Protein AF-A0ABD0P7N5-F1 (afdb_monomer_lite)

Organism: Cirrhinus mrigala (NCBI:txid683832)

Radius of gyration: 14.74 Å; chains: 1; bounding box: 33×38×38 Å

Structure (mmCIF, N/CA/C/O backbone):
data_AF-A0ABD0P7N5-F1
#
_entry.id   AF-A0ABD0P7N5-F1
#
loop_
_atom_site.group_PDB
_atom_site.id
_atom_site.type_symbol
_atom_site.label_atom_id
_atom_site.label_alt_id
_atom_site.label_comp_id
_atom_site.label_asym_id
_atom_site.label_entity_id
_atom_site.label_seq_id
_atom_site.pdbx_PDB_ins_code
_atom_site.Cartn_x
_atom_site.Cartn_y
_atom_site.Cartn_z
_atom_site.occupancy
_atom_site.B_iso_or_equiv
_atom_site.auth_seq_id
_atom_site.auth_comp_id
_atom_site.auth_asym_id
_atom_site.auth_atom_id
_atom_site.pdbx_PDB_model_num
ATOM 1 N N . VAL A 1 1 ? 5.029 3.533 -5.632 1.00 91.62 1 VAL A N 1
ATOM 2 C CA . VAL A 1 1 ? 4.548 2.155 -5.332 1.00 91.62 1 VAL A CA 1
ATOM 3 C C . VAL A 1 1 ? 4.826 1.099 -6.421 1.00 91.62 1 VAL A C 1
ATOM 5 O O . VAL A 1 1 ? 5.152 -0.021 -6.053 1.00 91.62 1 VAL A O 1
ATOM 8 N N . GLN A 1 2 ? 4.758 1.395 -7.731 1.00 96.31 2 GLN A N 1
ATOM 9 C CA . GLN A 1 2 ? 4.958 0.390 -8.806 1.00 96.31 2 GLN A CA 1
ATOM 10 C C . GLN A 1 2 ? 6.271 -0.403 -8.686 1.00 96.31 2 GLN A C 1
ATOM 12 O O . GLN A 1 2 ? 6.264 -1.630 -8.754 1.00 96.31 2 GLN A O 1
ATOM 17 N N . TRP A 1 3 ? 7.379 0.291 -8.405 1.00 97.00 3 TRP A N 1
ATOM 18 C CA . TRP A 1 3 ? 8.677 -0.333 -8.132 1.00 97.00 3 TRP A CA 1
ATOM 19 C C . TRP A 1 3 ? 8.617 -1.367 -6.997 1.00 97.00 3 TRP A C 1
ATOM 21 O O . TRP A 1 3 ? 9.124 -2.476 -7.146 1.00 97.00 3 TRP A O 1
ATOM 31 N N . HIS A 1 4 ? 7.943 -1.042 -5.886 1.00 97.75 4 HIS A N 1
ATOM 32 C CA . HIS A 1 4 ? 7.798 -1.967 -4.762 1.00 97.75 4 HIS A CA 1
ATOM 33 C C . HIS A 1 4 ? 7.093 -3.255 -5.187 1.00 97.75 4 HIS A C 1
ATOM 35 O O . HIS A 1 4 ? 7.548 -4.326 -4.794 1.00 97.75 4 HIS A O 1
ATOM 41 N N . CYS A 1 5 ? 6.038 -3.150 -6.001 1.00 96.44 5 CYS A N 1
ATOM 42 C CA . CYS A 1 5 ? 5.311 -4.302 -6.530 1.00 96.44 5 CYS A CA 1
ATOM 43 C C . CYS A 1 5 ? 6.185 -5.132 -7.480 1.00 96.44 5 CYS A C 1
ATOM 45 O O . CYS A 1 5 ? 6.359 -6.333 -7.268 1.00 96.44 5 CYS A O 1
ATOM 47 N N . ARG A 1 6 ? 6.837 -4.483 -8.456 1.00 96.06 6 ARG A N 1
ATOM 48 C CA . ARG A 1 6 ? 7.722 -5.157 -9.418 1.00 96.06 6 ARG A CA 1
ATOM 49 C C . ARG A 1 6 ? 8.841 -5.936 -8.726 1.00 96.06 6 ARG A C 1
ATOM 51 O O . ARG A 1 6 ? 9.103 -7.072 -9.107 1.00 96.06 6 ARG A O 1
ATOM 58 N N . ALA A 1 7 ? 9.470 -5.359 -7.704 1.00 97.44 7 ALA A N 1
ATOM 59 C CA . ALA A 1 7 ? 10.532 -6.027 -6.956 1.00 97.44 7 ALA A CA 1
ATOM 60 C C . ALA A 1 7 ? 10.048 -7.327 -6.284 1.00 97.44 7 ALA A C 1
ATOM 62 O O . A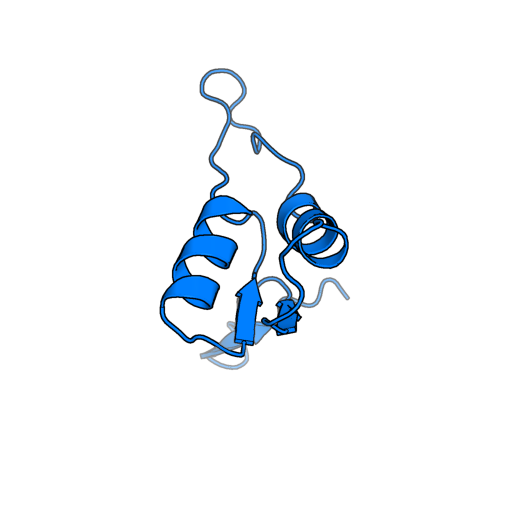LA A 1 7 ? 10.748 -8.335 -6.333 1.00 97.44 7 ALA A O 1
ATOM 63 N N . ARG A 1 8 ? 8.837 -7.339 -5.704 1.00 97.31 8 ARG A N 1
ATOM 64 C CA . ARG A 1 8 ? 8.273 -8.548 -5.065 1.00 97.31 8 ARG A CA 1
ATOM 65 C C . ARG A 1 8 ? 7.842 -9.583 -6.090 1.00 97.31 8 ARG A C 1
ATOM 67 O O . ARG A 1 8 ? 8.051 -10.768 -5.866 1.00 97.31 8 ARG A O 1
ATOM 74 N N . MET A 1 9 ? 7.301 -9.142 -7.220 1.00 95.62 9 MET A N 1
ATOM 75 C CA . MET A 1 9 ? 6.974 -10.031 -8.331 1.00 95.62 9 MET A CA 1
ATOM 76 C C . MET A 1 9 ? 8.223 -10.757 -8.852 1.00 95.62 9 MET A C 1
ATOM 78 O O . MET A 1 9 ? 8.196 -11.968 -9.036 1.00 95.62 9 MET A O 1
ATOM 82 N N . VAL A 1 10 ? 9.344 -10.044 -9.024 1.00 96.56 10 VAL A N 1
ATOM 83 C CA . VAL A 1 10 ? 10.627 -10.654 -9.428 1.00 96.56 10 VAL A CA 1
ATOM 84 C C . VAL A 1 10 ? 11.173 -11.593 -8.347 1.00 96.56 10 VAL A C 1
ATOM 86 O O . VAL A 1 10 ? 11.777 -12.608 -8.674 1.00 96.56 10 VAL A O 1
ATOM 89 N N . ALA A 1 11 ? 10.912 -11.305 -7.071 1.00 97.12 11 ALA A N 1
ATOM 90 C CA . ALA A 1 11 ? 11.234 -12.201 -5.961 1.00 97.12 11 ALA A CA 1
ATOM 91 C C . ALA A 1 11 ? 10.289 -13.420 -5.839 1.00 97.12 11 ALA A C 1
ATOM 93 O O . ALA A 1 11 ? 10.421 -14.188 -4.890 1.00 97.12 11 ALA A O 1
ATOM 94 N N . GLY A 1 12 ? 9.345 -13.604 -6.771 1.00 96.00 12 GLY A N 1
ATOM 95 C CA . GLY A 1 12 ? 8.456 -14.768 -6.829 1.00 96.00 12 GLY A CA 1
ATOM 96 C C . GLY A 1 12 ? 7.098 -14.592 -6.144 1.00 96.00 12 GLY A C 1
ATOM 97 O O . GLY A 1 12 ? 6.386 -15.575 -5.967 1.00 96.00 12 GLY A O 1
ATOM 98 N N . SER A 1 13 ? 6.711 -13.374 -5.752 1.00 96.38 13 SER A N 1
ATOM 99 C CA . SER A 1 13 ? 5.391 -13.140 -5.153 1.00 96.38 13 SER A CA 1
ATOM 100 C C . SER A 1 13 ? 4.280 -13.218 -6.198 1.00 96.38 13 SER A C 1
ATOM 102 O O . SER A 1 13 ? 4.281 -12.449 -7.159 1.00 96.38 13 SER A O 1
ATOM 104 N N . ASN A 1 14 ? 3.291 -14.083 -5.963 1.00 96.25 14 ASN A N 1
ATOM 105 C CA . ASN A 1 14 ? 2.085 -14.172 -6.794 1.00 96.25 14 ASN A CA 1
ATOM 106 C C . ASN A 1 14 ? 1.025 -13.127 -6.430 1.00 96.25 14 ASN A C 1
ATOM 108 O O . ASN A 1 14 ? 0.190 -12.804 -7.264 1.00 96.25 14 ASN A O 1
ATOM 112 N N . PHE A 1 15 ? 1.069 -12.582 -5.212 1.00 96.81 15 PHE A N 1
ATOM 113 C CA . PHE A 1 15 ? 0.107 -11.598 -4.716 1.00 96.81 15 PHE A CA 1
ATOM 114 C C . PHE A 1 15 ? 0.831 -10.369 -4.164 1.00 96.81 15 PHE A C 1
ATOM 116 O O . PHE A 1 15 ? 1.925 -10.482 -3.602 1.00 96.81 15 PHE A O 1
ATOM 123 N N . TYR A 1 16 ? 0.230 -9.189 -4.296 1.00 97.19 16 TYR A N 1
ATOM 124 C CA . TYR A 1 16 ? 0.754 -7.950 -3.726 1.00 97.19 16 TYR A CA 1
ATOM 125 C C . TYR A 1 16 ? -0.357 -7.146 -3.054 1.00 97.19 16 TYR A C 1
ATOM 127 O O . TYR A 1 16 ? -1.264 -6.629 -3.704 1.00 97.19 16 TYR A O 1
ATOM 135 N N . ILE A 1 17 ? -0.260 -7.022 -1.732 1.00 96.94 17 ILE A N 1
ATOM 136 C CA . ILE A 1 17 ? -1.200 -6.258 -0.914 1.00 96.94 17 ILE A CA 1
ATOM 137 C C . ILE A 1 17 ? -0.920 -4.761 -1.070 1.00 96.94 17 ILE A C 1
ATOM 139 O O . ILE A 1 17 ? 0.220 -4.312 -0.923 1.00 96.94 17 ILE A O 1
ATOM 143 N N . VAL A 1 18 ? -1.967 -3.973 -1.311 1.00 96.56 18 VAL A N 1
ATOM 144 C CA . VAL A 1 18 ? -1.886 -2.509 -1.349 1.00 96.56 18 VAL A CA 1
ATOM 145 C C . VAL A 1 18 ? -3.001 -1.880 -0.516 1.00 96.56 18 VAL A C 1
ATOM 147 O O . VAL A 1 18 ? -4.172 -2.187 -0.697 1.00 96.56 18 VAL A O 1
ATOM 150 N N . GLY A 1 19 ? -2.631 -1.000 0.415 1.00 94.62 19 GLY A N 1
ATOM 151 C CA . GLY A 1 19 ? -3.567 -0.227 1.238 1.00 94.62 19 GLY A CA 1
ATOM 152 C C . GLY A 1 19 ? -3.709 1.228 0.779 1.00 94.62 19 GLY A C 1
ATOM 153 O O . GLY A 1 19 ? -3.381 1.577 -0.356 1.00 94.62 19 GLY A O 1
ATOM 154 N N . ARG A 1 20 ? -4.167 2.086 1.697 1.00 94.69 20 ARG A N 1
ATOM 155 C CA . ARG A 1 20 ? -4.294 3.541 1.510 1.00 94.69 20 ARG A CA 1
ATOM 156 C C . ARG A 1 20 ? -2.928 4.221 1.424 1.00 94.69 20 ARG A C 1
ATOM 158 O O . ARG A 1 20 ? -2.060 3.936 2.241 1.00 94.69 20 ARG A O 1
ATOM 165 N N . ASP A 1 21 ? -2.792 5.146 0.474 1.00 94.81 21 ASP A N 1
ATOM 166 C CA . ASP A 1 21 ? -1.621 6.013 0.272 1.00 94.81 21 ASP A CA 1
ATOM 167 C C . ASP A 1 21 ? -0.260 5.278 0.298 1.00 94.81 21 ASP A C 1
ATOM 169 O O . ASP A 1 21 ? 0.624 5.558 1.114 1.00 94.81 21 ASP A O 1
ATOM 173 N N . PRO A 1 22 ? -0.068 4.258 -0.560 1.00 94.56 22 PRO A N 1
ATOM 174 C CA . PRO A 1 22 ? 1.113 3.417 -0.478 1.00 94.56 22 PRO A CA 1
ATOM 175 C C . PRO A 1 22 ? 2.366 4.175 -0.935 1.00 94.56 22 PRO A C 1
ATOM 177 O O . PRO A 1 22 ? 2.484 4.577 -2.096 1.00 94.56 22 PRO A O 1
ATOM 180 N N . ALA A 1 23 ? 3.351 4.259 -0.037 1.00 96.62 23 ALA A N 1
ATOM 181 C CA . ALA A 1 23 ? 4.572 5.056 -0.200 1.00 96.62 23 ALA A CA 1
ATOM 182 C C . ALA A 1 23 ? 4.326 6.574 -0.318 1.00 96.62 23 ALA A C 1
ATOM 184 O O . ALA A 1 23 ? 5.179 7.281 -0.857 1.00 96.62 23 ALA A O 1
ATOM 185 N N . GLY A 1 24 ? 3.178 7.062 0.158 1.00 95.38 24 GLY A N 1
ATOM 186 C CA . GLY A 1 24 ? 2.927 8.487 0.319 1.00 95.38 24 GLY A CA 1
ATOM 187 C C . GLY A 1 24 ? 3.507 9.052 1.610 1.00 95.38 24 GLY A C 1
ATOM 188 O O . GLY A 1 24 ? 3.989 8.327 2.484 1.00 95.38 24 GLY A O 1
ATOM 189 N N . MET A 1 25 ? 3.495 10.377 1.686 1.00 97.12 25 MET A N 1
ATOM 190 C CA . MET A 1 25 ? 3.889 11.163 2.850 1.00 97.12 25 MET A CA 1
ATOM 191 C C . MET A 1 25 ? 3.231 12.550 2.774 1.00 97.12 25 MET A C 1
ATOM 193 O O . MET A 1 25 ? 2.782 12.936 1.693 1.00 97.12 25 MET A O 1
ATOM 197 N N . PRO A 1 26 ? 3.187 13.324 3.869 1.00 97.75 26 PRO A N 1
ATOM 198 C CA . PRO A 1 26 ? 2.722 14.706 3.821 1.00 97.75 26 PRO A CA 1
ATOM 199 C C . PRO A 1 26 ? 3.648 15.598 2.984 1.00 97.75 26 PRO A C 1
ATOM 201 O O . PRO A 1 26 ? 4.871 15.443 3.000 1.00 97.75 26 PRO A O 1
ATOM 204 N N . HIS A 1 27 ? 3.068 16.566 2.283 1.00 97.31 27 HIS A N 1
ATOM 205 C CA . HIS A 1 27 ? 3.788 17.626 1.595 1.00 97.31 27 HIS A CA 1
ATOM 206 C C . HIS A 1 27 ? 4.519 18.512 2.624 1.00 97.31 27 HIS A C 1
ATOM 208 O O . HIS A 1 27 ? 3.893 18.950 3.592 1.00 97.31 27 HIS A O 1
ATOM 214 N N . PRO A 1 28 ? 5.812 18.834 2.423 1.00 97.19 28 PRO A N 1
ATOM 215 C CA . PRO A 1 28 ? 6.644 19.484 3.441 1.00 97.19 28 PRO A CA 1
ATOM 216 C C . PRO A 1 28 ? 6.156 20.879 3.861 1.00 97.19 28 PRO A C 1
ATOM 218 O O . PRO A 1 28 ? 6.299 21.245 5.021 1.00 97.19 28 PRO A O 1
ATOM 221 N N . GLU A 1 29 ? 5.570 21.647 2.938 1.00 97.56 29 GLU A N 1
ATOM 222 C CA . GLU A 1 29 ? 5.081 23.007 3.223 1.00 97.56 29 GLU A CA 1
ATOM 223 C C . GLU A 1 29 ? 3.608 23.057 3.659 1.00 97.56 29 GLU A C 1
ATOM 225 O O . GLU A 1 29 ? 3.282 23.676 4.667 1.00 97.5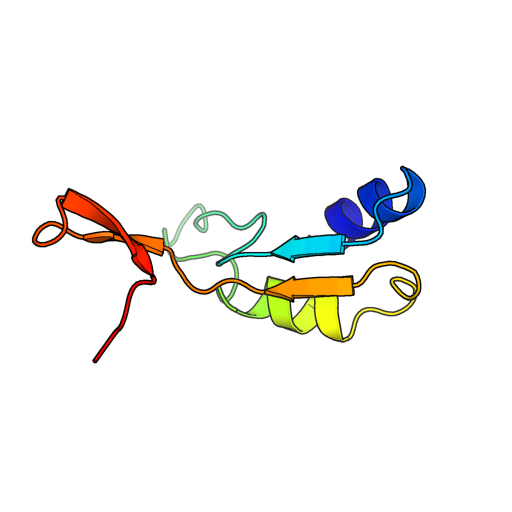6 29 GLU A O 1
ATOM 230 N N . SER A 1 30 ? 2.700 22.415 2.913 1.00 96.38 30 SER A N 1
ATOM 231 C CA . SER A 1 30 ? 1.256 22.490 3.176 1.00 96.38 30 SER A CA 1
ATOM 232 C C . SER A 1 30 ? 0.754 21.482 4.214 1.00 96.38 30 SER A C 1
ATOM 234 O O . SER A 1 30 ? -0.379 21.611 4.680 1.00 96.38 30 SER A O 1
ATOM 236 N N . GLY A 1 31 ? 1.544 20.453 4.540 1.00 95.19 31 GLY A N 1
ATOM 237 C CA . GLY A 1 31 ? 1.161 19.367 5.449 1.00 95.19 31 GLY A CA 1
ATOM 238 C C . GLY A 1 31 ? 0.047 18.447 4.931 1.00 95.19 31 GLY A C 1
ATOM 239 O O . GLY A 1 31 ? -0.336 17.515 5.633 1.00 95.19 31 GLY A O 1
ATOM 240 N N . GLN A 1 32 ? -0.478 18.689 3.727 1.00 95.81 32 GLN A N 1
ATOM 241 C CA . GLN A 1 32 ? -1.493 17.848 3.085 1.00 95.81 32 GLN A CA 1
ATOM 242 C C . GLN A 1 32 ? -0.869 16.564 2.534 1.00 95.81 32 GLN A C 1
ATOM 244 O O . GLN A 1 32 ? 0.335 16.527 2.296 1.00 95.81 32 GLN A O 1
ATOM 249 N N . ASP A 1 33 ? -1.662 15.521 2.286 1.00 95.50 33 ASP A N 1
ATOM 250 C CA . ASP A 1 33 ? -1.153 14.316 1.617 1.00 95.50 33 ASP A CA 1
ATOM 251 C C . ASP A 1 33 ? -0.554 14.675 0.241 1.00 95.50 33 ASP A C 1
ATOM 253 O O . ASP A 1 33 ? -1.176 15.379 -0.557 1.00 95.50 33 ASP A O 1
ATOM 257 N N . LEU A 1 34 ? 0.66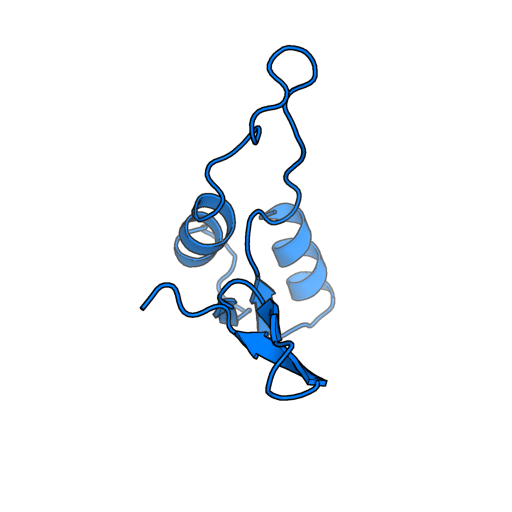0 14.189 -0.047 1.00 97.12 34 LEU A N 1
ATOM 258 C CA . LEU A 1 34 ? 1.367 14.485 -1.302 1.00 97.12 34 LEU A CA 1
ATOM 259 C C . LEU A 1 34 ? 0.703 13.837 -2.528 1.00 97.12 34 LEU A C 1
ATOM 261 O O . LEU A 1 34 ? 0.861 14.312 -3.652 1.00 97.12 34 LEU A O 1
ATOM 265 N N . TYR A 1 35 ? -0.037 12.750 -2.314 1.00 96.62 35 TYR A N 1
ATOM 266 C CA . TYR A 1 35 ? -0.754 12.020 -3.350 1.00 96.62 35 TYR A CA 1
ATOM 267 C C . TYR A 1 35 ? -2.191 11.762 -2.912 1.00 96.62 35 TYR A C 1
ATOM 269 O O . TYR A 1 35 ? -2.482 11.637 -1.724 1.00 96.62 35 TYR A O 1
ATOM 277 N N . ASP A 1 36 ? -3.093 11.607 -3.884 1.00 95.31 36 ASP A N 1
ATOM 278 C CA . ASP A 1 36 ? -4.422 11.088 -3.577 1.00 95.31 36 ASP A CA 1
ATOM 279 C C . ASP A 1 36 ? -4.290 9.665 -2.995 1.00 95.31 36 ASP A C 1
ATOM 281 O O . ASP A 1 36 ? -3.662 8.793 -3.619 1.00 95.31 36 ASP A O 1
ATOM 285 N N . PRO A 1 37 ? -4.917 9.383 -1.841 1.00 94.25 37 PRO A N 1
ATOM 286 C CA . PRO A 1 37 ? -4.722 8.119 -1.142 1.00 94.25 37 PRO A CA 1
ATOM 287 C C . PRO A 1 37 ? -5.175 6.868 -1.913 1.00 94.25 37 PRO A C 1
ATOM 289 O O . PRO A 1 37 ? -4.783 5.752 -1.559 1.00 94.25 37 PRO A O 1
ATOM 292 N N . SER A 1 38 ? -6.003 7.025 -2.950 1.00 92.94 38 SER A N 1
ATOM 293 C CA . SER A 1 38 ? -6.501 5.940 -3.804 1.00 92.94 38 SER A CA 1
ATOM 294 C C . SER A 1 38 ? -5.633 5.682 -5.038 1.00 92.94 38 SER A C 1
ATOM 296 O O . SER A 1 38 ? -5.734 4.610 -5.647 1.00 92.94 38 SER A O 1
ATOM 298 N N . HIS A 1 39 ? -4.767 6.628 -5.421 1.00 95.38 39 HIS A N 1
ATOM 299 C CA . HIS A 1 39 ? -3.998 6.536 -6.663 1.00 95.38 39 HIS A CA 1
ATOM 300 C C . HIS A 1 39 ? -3.074 5.326 -6.689 1.00 95.38 39 HIS A C 1
ATOM 302 O O . HIS A 1 39 ? -2.987 4.660 -7.713 1.00 95.38 39 HIS A O 1
ATOM 308 N N . GLY A 1 40 ? -2.422 4.987 -5.578 1.00 93.81 40 GLY A N 1
ATOM 309 C CA . GLY A 1 40 ? -1.489 3.865 -5.557 1.00 93.81 40 GLY A CA 1
ATOM 310 C C . GLY A 1 40 ? -2.130 2.525 -5.938 1.00 93.81 40 GLY A C 1
ATOM 311 O O . GLY A 1 40 ? -1.574 1.802 -6.762 1.00 93.81 40 GLY A O 1
ATOM 312 N N . GLY A 1 41 ? -3.312 2.221 -5.393 1.00 92.69 41 GLY A N 1
ATOM 313 C CA . GLY A 1 41 ? -4.060 1.007 -5.736 1.00 92.69 41 GLY A CA 1
ATOM 314 C C .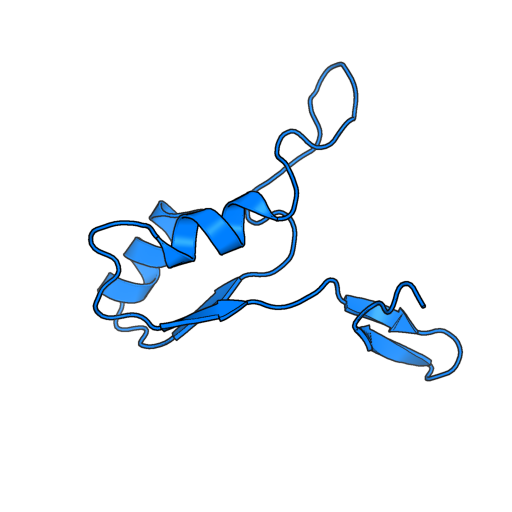 GLY A 1 41 ? -4.563 1.019 -7.181 1.00 92.69 41 GLY A C 1
ATOM 315 O O . GLY A 1 41 ? -4.332 0.062 -7.920 1.00 92.69 41 GLY A O 1
ATOM 316 N N . LYS A 1 42 ? -5.170 2.133 -7.617 1.00 93.88 42 LYS A N 1
ATOM 317 C CA . LYS A 1 42 ? -5.673 2.294 -8.994 1.00 93.88 42 LYS A CA 1
ATOM 318 C C . LYS A 1 42 ? -4.550 2.165 -10.023 1.00 93.88 42 LYS A C 1
ATOM 320 O O . LYS A 1 42 ? -4.665 1.386 -10.962 1.00 93.88 42 LYS A O 1
ATOM 325 N N . VAL A 1 43 ? -3.436 2.868 -9.819 1.00 95.12 43 VAL A N 1
ATOM 326 C CA . VAL A 1 43 ? -2.280 2.854 -10.726 1.00 95.12 43 VAL A CA 1
ATOM 327 C C . VAL A 1 43 ? -1.653 1.468 -10.805 1.00 95.12 43 VAL A C 1
ATOM 329 O O . VAL A 1 43 ? -1.317 1.043 -11.902 1.00 95.12 43 VAL A O 1
ATOM 332 N N . LEU A 1 44 ? -1.536 0.731 -9.694 1.00 94.44 44 LEU A N 1
ATOM 333 C CA . LEU A 1 44 ? -1.041 -0.650 -9.738 1.00 94.44 44 LEU A CA 1
ATOM 334 C C . LEU A 1 44 ? -1.945 -1.578 -10.556 1.00 94.44 44 LEU A C 1
ATOM 336 O O . LEU A 1 44 ? -1.420 -2.411 -11.286 1.00 94.44 44 LEU A O 1
ATOM 340 N N . SER A 1 45 ? -3.270 -1.419 -10.470 1.00 90.38 45 SER A N 1
ATOM 341 C CA . SER A 1 45 ? -4.222 -2.273 -11.200 1.00 90.38 45 SER A CA 1
ATOM 342 C C . SER A 1 45 ? -4.178 -2.102 -12.725 1.00 90.38 45 SER A C 1
ATOM 344 O O . SER A 1 45 ? -4.565 -3.011 -13.451 1.00 90.38 45 SER A O 1
ATOM 346 N N . MET A 1 46 ? -3.676 -0.962 -13.210 1.00 93.31 46 MET A N 1
ATOM 347 C CA . MET A 1 46 ? -3.547 -0.649 -14.640 1.00 93.31 46 MET A CA 1
ATOM 348 C C . MET A 1 46 ? -2.089 -0.551 -15.117 1.00 93.31 46 MET A C 1
ATOM 350 O O . MET A 1 46 ? -1.838 -0.165 -16.258 1.00 93.31 46 MET A O 1
ATOM 354 N N . ALA A 1 47 ? -1.113 -0.857 -14.255 1.00 93.38 47 ALA A N 1
ATOM 355 C CA . ALA A 1 47 ? 0.298 -0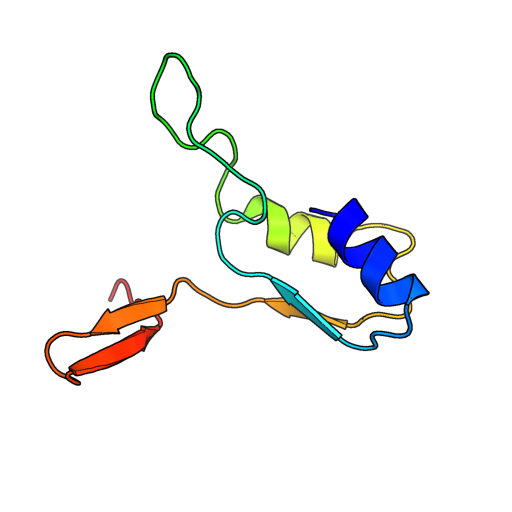.689 -14.582 1.00 93.38 47 ALA A CA 1
ATOM 356 C C . ALA A 1 47 ? 0.782 -1.783 -15.556 1.00 93.38 47 ALA A C 1
ATOM 358 O O . ALA A 1 47 ? 0.657 -2.977 -15.262 1.00 93.38 47 ALA A O 1
ATOM 359 N N . PRO A 1 48 ? 1.395 -1.410 -16.695 1.00 93.50 48 PRO A N 1
ATOM 360 C CA . PRO A 1 48 ? 1.940 -2.382 -17.632 1.00 93.50 48 PRO A CA 1
ATOM 361 C C . PRO A 1 48 ? 3.120 -3.145 -17.011 1.00 93.50 48 PRO A C 1
ATOM 363 O O . PRO A 1 48 ? 3.926 -2.592 -16.264 1.00 93.50 48 PRO A O 1
ATOM 366 N N . GLY A 1 49 ? 3.248 -4.431 -17.345 1.00 89.25 49 GLY A N 1
ATOM 367 C CA . GLY A 1 49 ? 4.384 -5.257 -16.918 1.00 89.25 49 GLY A CA 1
ATOM 368 C C . GLY A 1 49 ? 4.298 -5.827 -15.494 1.00 89.25 49 GLY A C 1
ATOM 369 O O . GLY A 1 49 ? 5.284 -6.403 -15.024 1.00 89.25 49 GLY A O 1
ATOM 370 N N . LEU A 1 50 ? 3.143 -5.708 -14.828 1.00 90.19 50 LEU A N 1
ATOM 371 C CA . LEU A 1 50 ? 2.804 -6.394 -13.570 1.00 90.19 50 LEU A CA 1
ATOM 372 C C . LEU A 1 50 ? 1.850 -7.582 -13.810 1.00 90.19 50 LEU A C 1
ATOM 374 O O . LEU A 1 50 ? 0.872 -7.758 -13.098 1.00 90.19 50 LEU A O 1
ATOM 378 N N . THR A 1 51 ? 2.093 -8.380 -14.851 1.00 85.31 51 THR A N 1
ATOM 379 C CA . THR A 1 51 ? 1.155 -9.423 -15.310 1.00 85.31 51 THR A CA 1
ATOM 380 C C . THR A 1 51 ? 1.202 -10.723 -14.508 1.00 85.31 51 THR A C 1
ATOM 382 O O . THR A 1 51 ? 0.258 -11.501 -14.572 1.00 85.31 51 THR A O 1
ATOM 385 N N . SER A 1 52 ? 2.288 -10.983 -13.774 1.00 88.31 52 SER A N 1
ATOM 386 C CA . SER A 1 52 ? 2.486 -12.225 -13.011 1.00 88.31 52 SER A CA 1
ATOM 387 C C . SER A 1 52 ? 2.279 -12.052 -11.502 1.00 88.31 52 SER A C 1
ATOM 389 O O . SER A 1 52 ? 2.761 -12.872 -10.723 1.00 88.31 52 SER A O 1
ATOM 391 N N . VAL A 1 53 ? 1.609 -10.974 -11.086 1.00 92.88 53 VAL A N 1
ATOM 392 C CA . VAL A 1 53 ? 1.240 -10.708 -9.693 1.00 92.88 53 VAL A CA 1
ATOM 393 C C . VAL A 1 53 ? -0.192 -10.183 -9.633 1.00 92.88 53 VAL A C 1
ATOM 395 O O . VAL A 1 53 ? -0.560 -9.274 -10.372 1.00 92.88 53 VAL A O 1
ATOM 398 N N . GLU A 1 54 ? -1.005 -10.744 -8.749 1.00 95.31 54 GLU A N 1
ATOM 399 C CA . GLU A 1 54 ? -2.358 -10.272 -8.480 1.00 95.31 54 GLU A CA 1
ATOM 400 C C . GLU A 1 54 ? -2.325 -9.176 -7.406 1.00 95.31 54 GLU A C 1
ATOM 402 O O . GLU A 1 54 ? -1.731 -9.335 -6.335 1.00 95.31 54 GLU A O 1
ATOM 407 N N . ILE A 1 55 ? -2.947 -8.033 -7.693 1.00 94.75 55 ILE A N 1
ATOM 408 C CA . ILE A 1 55 ? -3.008 -6.904 -6.761 1.00 94.75 55 ILE A CA 1
ATOM 409 C C . ILE A 1 55 ? -4.213 -7.085 -5.837 1.00 94.75 55 ILE A C 1
ATOM 411 O O . ILE A 1 55 ? -5.344 -7.141 -6.310 1.00 94.75 55 ILE A O 1
ATOM 415 N N . ILE A 1 56 ? -3.979 -7.099 -4.522 1.00 95.25 56 ILE A N 1
ATOM 416 C CA . ILE A 1 56 ? -5.026 -7.236 -3.501 1.00 95.25 56 ILE A CA 1
ATOM 417 C C . ILE A 1 56 ? -5.216 -5.888 -2.785 1.00 95.25 56 ILE A C 1
ATOM 419 O O . ILE A 1 56 ? -4.416 -5.544 -1.904 1.00 95.25 56 ILE A O 1
ATOM 423 N N . PRO A 1 57 ? -6.228 -5.083 -3.163 1.00 92.88 57 PRO A N 1
ATOM 424 C CA . PRO A 1 57 ? -6.473 -3.785 -2.549 1.00 92.88 57 PRO A CA 1
ATOM 425 C C . PRO A 1 57 ? -7.203 -3.911 -1.206 1.00 92.88 57 PRO A C 1
ATOM 427 O O . PRO A 1 57 ? -8.171 -4.656 -1.070 1.00 92.88 57 PRO A O 1
ATOM 430 N N . PHE A 1 58 ? -6.783 -3.113 -0.227 1.00 93.12 58 PHE A N 1
ATOM 431 C CA . PHE A 1 58 ? -7.416 -2.996 1.084 1.00 93.12 58 PHE A CA 1
ATOM 432 C C . PHE A 1 58 ? -7.905 -1.569 1.337 1.00 93.12 58 PHE A C 1
ATOM 434 O O . PHE A 1 58 ? -7.251 -0.586 0.978 1.00 93.12 58 PHE A O 1
ATOM 441 N N . ARG A 1 59 ? -9.054 -1.460 2.010 1.00 90.75 59 ARG A N 1
ATOM 442 C CA . ARG A 1 59 ? -9.561 -0.193 2.556 1.00 90.75 59 ARG A CA 1
ATOM 443 C C . ARG A 1 59 ? -8.762 0.202 3.802 1.00 90.75 59 ARG A C 1
ATOM 445 O O . ARG A 1 59 ? -8.014 -0.603 4.354 1.00 90.75 59 ARG A O 1
ATOM 452 N N . VAL A 1 60 ? -8.922 1.447 4.250 1.00 92.94 60 VAL A N 1
ATOM 453 C CA . VAL A 1 60 ? -8.302 1.926 5.496 1.00 92.94 60 VAL A CA 1
ATOM 454 C C . VAL A 1 60 ? -8.760 1.040 6.651 1.00 92.94 60 VAL A C 1
ATOM 456 O O . VAL A 1 60 ? -9.955 0.816 6.806 1.00 92.94 60 VAL A O 1
ATOM 459 N N . ALA A 1 61 ? -7.822 0.549 7.457 1.00 94.25 61 ALA A N 1
ATOM 460 C CA . ALA A 1 61 ? -8.118 -0.102 8.725 1.00 94.25 61 ALA A CA 1
ATOM 461 C C . ALA A 1 61 ? -7.736 0.838 9.870 1.00 94.25 61 ALA A C 1
ATOM 463 O O . ALA A 1 61 ? -6.660 1.437 9.856 1.00 94.25 61 ALA A O 1
ATOM 464 N N . ALA A 1 62 ? -8.620 0.973 10.850 1.00 94.25 62 ALA A N 1
ATOM 465 C CA . ALA A 1 62 ? -8.434 1.821 12.020 1.00 94.25 62 ALA A CA 1
ATOM 466 C C . ALA A 1 62 ? -8.878 1.075 13.283 1.00 94.25 62 ALA A C 1
ATOM 468 O O . ALA A 1 62 ? -9.575 0.062 13.222 1.00 94.25 62 ALA A O 1
ATOM 469 N N . TYR A 1 63 ? -8.462 1.564 14.449 1.00 94.69 63 TYR A N 1
ATOM 470 C CA . TYR A 1 63 ? -8.846 0.940 15.709 1.00 94.69 63 TYR A CA 1
ATOM 471 C C . TYR A 1 63 ? -10.326 1.201 16.022 1.00 94.69 63 TYR A C 1
ATOM 473 O O . TYR A 1 63 ? -10.730 2.337 16.288 1.00 94.69 63 TYR A O 1
ATOM 481 N N . ASN A 1 64 ? -11.131 0.140 16.030 1.00 95.44 64 ASN A N 1
ATOM 482 C CA . ASN A 1 64 ? -12.538 0.187 16.395 1.00 95.44 64 ASN A CA 1
ATOM 483 C C . ASN A 1 64 ? -12.675 0.095 17.922 1.00 95.44 64 ASN A C 1
ATOM 485 O O . ASN A 1 64 ? -12.468 -0.960 18.524 1.00 95.44 64 ASN A O 1
ATOM 489 N N . LYS A 1 65 ? -13.054 1.210 18.559 1.00 94.88 65 LYS A N 1
ATOM 490 C CA . LYS A 1 65 ? -13.178 1.308 20.024 1.00 94.88 65 LYS A CA 1
ATOM 491 C C . LYS A 1 65 ? -14.269 0.400 20.603 1.00 94.88 65 LYS A C 1
ATOM 493 O O . LYS A 1 65 ? -14.115 -0.062 21.730 1.00 94.88 65 LYS A O 1
ATOM 498 N N . THR A 1 66 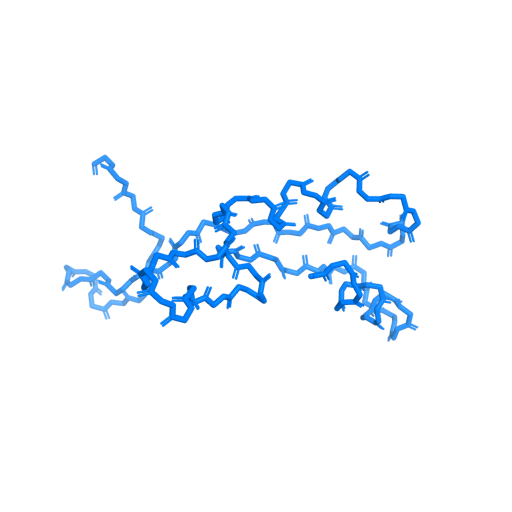? -15.327 0.117 19.843 1.00 94.69 66 THR A N 1
ATOM 499 C CA . THR A 1 66 ? -16.428 -0.766 20.261 1.00 94.69 66 THR A CA 1
ATOM 500 C C . THR A 1 66 ? -15.986 -2.225 20.257 1.00 94.69 66 THR A C 1
ATOM 502 O O . THR A 1 66 ? -16.193 -2.938 21.235 1.00 94.69 66 THR A O 1
ATOM 505 N N . LYS A 1 67 ? -15.323 -2.659 19.178 1.00 95.31 67 LYS A N 1
ATOM 506 C CA . LYS A 1 67 ? -14.812 -4.034 19.035 1.00 95.31 67 LYS A CA 1
ATOM 507 C C . LYS A 1 67 ? -13.494 -4.275 19.780 1.00 95.31 67 LYS A C 1
ATOM 509 O O . LYS A 1 67 ? -13.089 -5.422 19.925 1.00 95.31 67 LYS A O 1
ATOM 514 N N . LYS A 1 68 ? -12.828 -3.207 20.241 1.00 96.06 68 LYS A N 1
ATOM 515 C CA . LYS A 1 68 ? -11.485 -3.229 20.848 1.00 96.06 68 LYS A CA 1
ATOM 516 C C . LYS A 1 68 ? -10.446 -3.946 19.970 1.00 96.06 68 LYS A C 1
ATOM 518 O O . LYS A 1 68 ? -9.586 -4.665 20.469 1.00 96.06 68 LYS A O 1
ATOM 523 N N . ALA A 1 69 ? -10.544 -3.759 18.655 1.00 96.44 69 ALA A N 1
ATOM 524 C CA . ALA A 1 69 ? -9.699 -4.418 17.662 1.00 96.44 69 ALA A CA 1
ATOM 525 C C . ALA A 1 69 ? -9.515 -3.532 16.418 1.00 96.44 69 ALA A C 1
ATOM 527 O O . ALA A 1 69 ? -10.270 -2.580 16.210 1.00 96.44 69 ALA A O 1
ATOM 528 N N . MET A 1 70 ? -8.516 -3.848 15.587 1.00 96.12 70 MET A N 1
ATOM 529 C CA . MET A 1 70 ? -8.387 -3.250 14.255 1.00 96.12 70 MET A CA 1
ATOM 530 C C . MET A 1 70 ? -9.528 -3.736 13.367 1.00 96.12 70 MET A C 1
ATOM 532 O O . MET A 1 70 ? -9.804 -4.932 13.311 1.00 96.12 70 MET A O 1
ATOM 536 N N . ASP A 1 71 ? -10.175 -2.807 12.678 1.00 95.69 71 ASP A N 1
ATOM 537 C CA . ASP A 1 71 ? -11.294 -3.092 11.787 1.00 95.69 71 ASP A CA 1
ATOM 538 C C . ASP A 1 71 ? -11.203 -2.203 10.548 1.00 95.69 71 ASP A C 1
ATOM 540 O O . ASP A 1 71 ? -10.530 -1.165 10.570 1.00 95.69 71 ASP A O 1
ATOM 544 N N . PHE A 1 72 ? -11.872 -2.588 9.465 1.00 93.12 72 PHE A N 1
ATOM 545 C CA . PHE A 1 72 ? -11.981 -1.692 8.320 1.00 93.12 72 PHE A CA 1
ATOM 546 C C . PHE A 1 72 ? -12.794 -0.467 8.712 1.00 93.12 72 PHE A C 1
ATOM 548 O O . PHE A 1 72 ? -13.864 -0.573 9.308 1.00 93.12 72 PHE A O 1
ATOM 555 N N . TYR A 1 73 ? -12.254 0.700 8.384 1.00 87.31 73 TYR A N 1
ATOM 556 C CA . TYR A 1 73 ? -12.954 1.952 8.556 1.00 87.31 73 TYR A CA 1
ATOM 557 C C . TYR A 1 73 ? -14.132 1.977 7.586 1.00 87.31 73 TYR A C 1
ATOM 559 O O . TYR A 1 73 ? -13.939 1.989 6.366 1.00 87.31 73 TYR A O 1
ATOM 567 N N . ASP A 1 74 ? -15.332 1.967 8.152 1.00 79.19 74 ASP A N 1
ATOM 568 C CA . ASP A 1 74 ? -16.555 2.281 7.438 1.00 79.19 74 ASP A CA 1
ATOM 569 C C . ASP A 1 74 ? -16.891 3.754 7.673 1.00 79.19 74 ASP A C 1
ATOM 571 O O . ASP A 1 74 ? -16.744 4.256 8.791 1.00 79.19 74 ASP A O 1
ATOM 575 N N . LYS A 1 75 ? -17.241 4.466 6.602 1.00 65.88 75 LYS A N 1
ATOM 576 C CA . LYS A 1 75 ? -17.608 5.888 6.680 1.00 65.88 75 LYS A CA 1
ATOM 577 C C . LYS A 1 75 ? -19.124 6.064 6.854 1.00 65.88 75 LYS A C 1
ATOM 579 O O . LYS A 1 75 ? -19.552 7.193 7.089 1.00 65.88 75 LYS A O 1
ATOM 584 N N . GLU A 1 76 ? -19.896 4.984 6.711 1.00 52.75 76 GLU A N 1
ATOM 585 C CA . GLU A 1 76 ? -21.328 4.929 7.043 1.00 52.75 76 GLU A CA 1
ATOM 586 C C . GLU A 1 76 ? -21.582 4.915 8.557 1.00 52.75 76 GLU A C 1
ATOM 588 O O . GLU A 1 76 ? -20.807 4.269 9.303 1.00 52.75 76 GLU A O 1
#

InterPro domains:
  IPR014729 Rossmann-like alpha/beta/alpha sandwich fold [G3DSA:3.40.50.620] (1-76)
  IPR024951 Sulphate adenylyltransferase catalytic domain [PF01747] (1-70)

Secondary structure (DSSP, 8-state):
-HHHHHHHHHTT-SEEEE-SSTT--B-TTT-SBSS-TTHHHHHHHT-TT-TTSEEEE---EEEETTTTEEEE----

Foldseek 3Di:
DLVVLVVVVVVVAQEDEDEFQVVWDADPPPRHIPDHRCCVQVCNVPPPPSPRHHYHYDYDWDQDPVVRGIDHDDPD

pLDDT: mean 93.62, std 6.48, range [52.75, 97.75]

Sequence (76 aa):
VQWHCRARMVAGSNFYIVGRDPAGMPHPESGQDLYDPSHGGKVLSMAPGLTSVEIIPFRVAAYNKTKKAMDFYDKE